Protein AF-A0A947QYS2-F1 (afdb_monomer)

Mean predicted aligned error: 4.27 Å

Nearest PDB structures (foldseek):
  1zap-assembly1_A  TM=4.106E-01  e=9.780E+00  Candida albicans
  8wc6-assembly1_N  TM=2.186E-01  e=6.264E+00  synthetic construct

Sequence (96 aa):
MNISISNDTWVFAIIKHPGGSEQLTGFQDEAGVKYIPVLKTRKAAEVFLSYMNREPGVRYEIQAIIFEDILKYSRENQFCTCIVDEKGVVQEKVAL

Radius of gyration: 12.39 Å; Cα contacts (8 Å, |Δi|>4): 182; chains: 1; bounding box: 28×31×38 Å

Secondary structure (DSSP, 8-state):
---SS-TT-EEEEEEESTTSS-EE--EE-TT--EEEEEBSSHHHHHHHHHHS-PPTT--EEEEEEEHHHHHHHHHHTT-EEEEE-TT--EEEEE--

Structure (mmCIF, N/CA/C/O backbone):
data_AF-A0A947QYS2-F1
#
_entry.id   AF-A0A947QYS2-F1
#
loop_
_atom_site.group_PDB
_atom_site.id
_atom_site.type_symbol
_atom_site.label_atom_id
_atom_site.label_alt_id
_atom_site.label_comp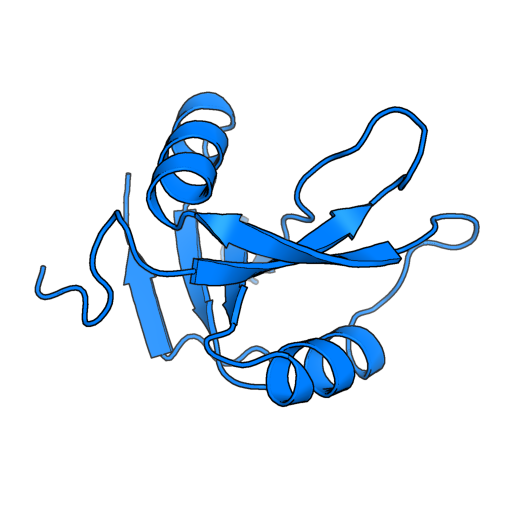_id
_atom_site.label_asym_id
_atom_site.label_entity_id
_atom_site.label_seq_id
_atom_site.pdbx_PDB_ins_code
_atom_site.Cartn_x
_atom_site.Cartn_y
_atom_site.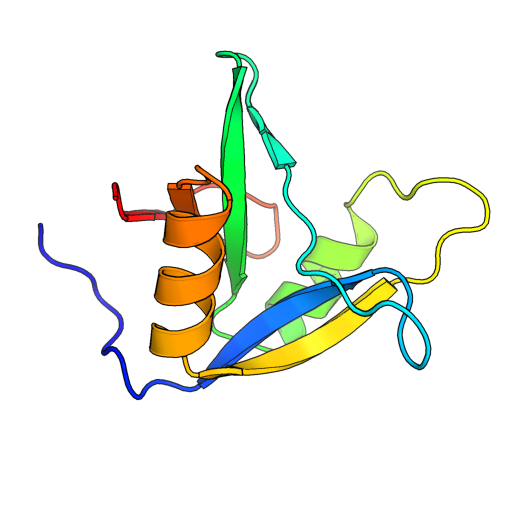Cartn_z
_atom_site.occupancy
_atom_site.B_iso_or_equiv
_atom_site.auth_seq_id
_atom_site.auth_comp_id
_atom_site.auth_asym_id
_atom_site.auth_atom_id
_atom_site.pdbx_PDB_model_num
ATOM 1 N N . MET A 1 1 ? -7.942 8.138 -19.805 1.00 48.44 1 MET A N 1
ATOM 2 C CA . MET A 1 1 ? -6.788 7.986 -18.893 1.00 48.44 1 MET A CA 1
ATOM 3 C C . MET A 1 1 ? -6.029 6.748 -19.335 1.00 48.44 1 MET A C 1
ATOM 5 O O . MET A 1 1 ? -6.662 5.709 -19.441 1.00 48.44 1 MET A O 1
ATOM 9 N N . ASN A 1 2 ? -4.735 6.859 -19.653 1.00 52.16 2 ASN A N 1
ATOM 10 C CA . ASN A 1 2 ? -3.896 5.682 -19.899 1.00 52.16 2 ASN A CA 1
ATOM 11 C C . ASN A 1 2 ? -3.389 5.193 -18.546 1.00 52.16 2 ASN A C 1
ATOM 13 O O . ASN A 1 2 ? -2.510 5.819 -17.966 1.00 52.16 2 ASN A O 1
ATOM 17 N N . ILE A 1 3 ? -3.994 4.127 -18.035 1.00 66.75 3 ILE A N 1
ATOM 18 C CA . ILE A 1 3 ? -3.513 3.426 -16.846 1.00 66.75 3 ILE A CA 1
ATOM 19 C C . ILE A 1 3 ? -2.455 2.437 -17.341 1.00 66.75 3 ILE A C 1
ATOM 21 O O . ILE A 1 3 ? -2.721 1.680 -18.275 1.00 66.75 3 ILE A O 1
ATOM 25 N N . SER A 1 4 ? -1.248 2.458 -16.771 1.00 76.19 4 SER A N 1
ATOM 26 C CA . SER A 1 4 ? -0.152 1.579 -17.217 1.00 76.19 4 SER A CA 1
ATOM 27 C C . SER A 1 4 ? -0.279 0.126 -16.738 1.00 76.19 4 SER A C 1
ATOM 29 O O . SER A 1 4 ? 0.542 -0.717 -17.099 1.00 76.19 4 SER A O 1
ATOM 31 N N . ILE A 1 5 ? -1.289 -0.162 -15.913 1.00 83.00 5 ILE A N 1
ATOM 32 C CA . ILE A 1 5 ? -1.564 -1.460 -15.293 1.00 83.00 5 ILE A CA 1
ATOM 33 C C . ILE A 1 5 ? -2.920 -1.973 -15.792 1.00 83.00 5 ILE A C 1
ATOM 35 O O . ILE A 1 5 ? -3.890 -1.217 -15.837 1.00 83.00 5 ILE A O 1
ATOM 39 N N . SER A 1 6 ? -2.984 -3.257 -16.153 1.00 87.75 6 SER A N 1
ATOM 40 C CA . SER A 1 6 ? -4.234 -3.915 -16.560 1.00 87.75 6 SER A CA 1
ATOM 41 C C . SER A 1 6 ? -5.008 -4.417 -15.338 1.00 87.75 6 SER A C 1
ATOM 43 O O . SER A 1 6 ? -4.417 -4.700 -14.298 1.00 87.75 6 SER A O 1
ATOM 45 N N . ASN A 1 7 ? -6.329 -4.554 -15.451 1.00 88.88 7 ASN A N 1
ATOM 46 C CA . ASN A 1 7 ? -7.197 -4.962 -14.337 1.00 88.88 7 ASN A CA 1
ATOM 47 C C . ASN A 1 7 ? -6.808 -6.324 -13.730 1.00 88.88 7 ASN A C 1
ATOM 49 O O . ASN A 1 7 ? -6.867 -6.500 -12.517 1.00 88.88 7 ASN A O 1
ATOM 53 N N . ASP A 1 8 ? -6.343 -7.258 -14.553 1.00 92.12 8 ASP A N 1
ATOM 54 C CA . ASP A 1 8 ? -5.890 -8.602 -14.174 1.00 92.12 8 ASP A CA 1
ATOM 55 C C . ASP A 1 8 ? -4.459 -8.645 -13.602 1.00 92.12 8 ASP A C 1
ATOM 57 O O . ASP A 1 8 ? -3.960 -9.707 -13.225 1.00 92.12 8 ASP A O 1
ATOM 61 N N . THR A 1 9 ? -3.774 -7.501 -13.517 1.00 93.19 9 THR A N 1
ATOM 62 C CA . THR A 1 9 ? -2.399 -7.453 -13.014 1.00 93.19 9 THR A CA 1
ATOM 63 C C . THR A 1 9 ? -2.365 -7.626 -11.498 1.00 93.19 9 THR A C 1
ATOM 65 O O . THR A 1 9 ? -3.075 -6.947 -10.757 1.00 93.19 9 THR A O 1
ATOM 68 N N . TRP A 1 10 ? -1.470 -8.494 -11.030 1.00 95.38 10 TRP A N 1
ATOM 69 C CA . TRP A 1 10 ? -1.144 -8.607 -9.614 1.00 95.38 10 TRP A CA 1
ATOM 70 C C . TRP A 1 10 ? -0.307 -7.419 -9.162 1.00 95.38 10 TRP A C 1
ATOM 72 O O . TRP A 1 10 ? 0.756 -7.130 -9.714 1.00 95.38 10 TRP A O 1
ATOM 82 N N . VAL A 1 11 ? -0.777 -6.761 -8.116 1.00 95.44 11 VAL A N 1
ATOM 83 C CA . VAL A 1 11 ? -0.119 -5.619 -7.490 1.00 95.44 11 VAL A CA 1
ATOM 84 C C . VAL A 1 11 ? 0.001 -5.849 -5.992 1.00 95.44 11 VAL A C 1
ATOM 86 O O . VAL A 1 11 ? -0.631 -6.742 -5.436 1.00 95.44 11 VAL A O 1
ATOM 89 N N . PHE A 1 12 ? 0.825 -5.049 -5.327 1.00 96.88 12 PHE A N 1
ATOM 90 C CA . PHE A 1 12 ? 1.050 -5.147 -3.892 1.00 96.88 12 PHE A CA 1
ATOM 91 C C . PHE A 1 12 ? 0.350 -4.000 -3.174 1.00 96.88 12 PHE A C 1
ATOM 93 O O . PHE A 1 12 ? 0.553 -2.830 -3.509 1.00 96.88 12 PHE A O 1
ATOM 100 N N . ALA A 1 13 ? -0.452 -4.346 -2.173 1.00 95.44 13 ALA A N 1
ATOM 101 C CA . ALA A 1 13 ? -1.152 -3.398 -1.322 1.00 95.44 13 ALA A CA 1
ATOM 102 C C . ALA A 1 13 ? -0.883 -3.692 0.155 1.00 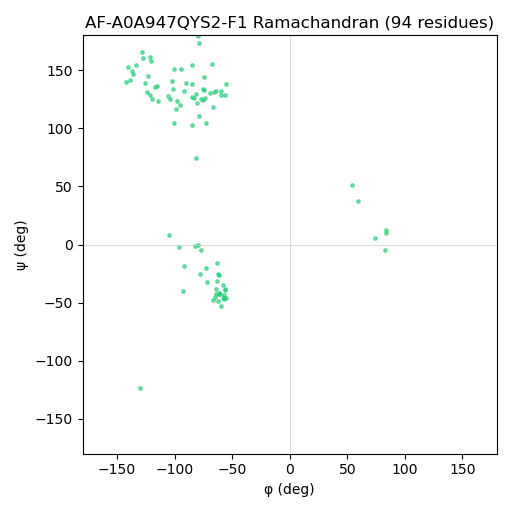95.44 13 ALA A C 1
ATOM 104 O O . ALA A 1 13 ? -0.462 -4.792 0.528 1.00 95.44 13 ALA A O 1
ATOM 105 N N . ILE A 1 14 ? -1.116 -2.682 0.993 1.00 95.38 14 ILE A N 1
ATOM 106 C CA . ILE A 1 14 ? -0.939 -2.785 2.439 1.00 95.38 14 ILE A CA 1
ATOM 107 C C . ILE A 1 14 ? -2.281 -3.112 3.086 1.00 95.38 14 ILE A C 1
ATOM 109 O O . ILE A 1 14 ? -3.235 -2.336 2.985 1.00 95.38 14 ILE A O 1
ATOM 113 N N . ILE A 1 15 ? -2.341 -4.239 3.784 1.00 94.38 15 ILE A N 1
ATOM 114 C CA . ILE A 1 15 ? -3.510 -4.698 4.531 1.00 94.38 15 ILE A CA 1
ATOM 115 C C . ILE A 1 15 ? -3.313 -4.407 6.011 1.00 94.38 15 ILE A C 1
ATOM 117 O O . ILE A 1 15 ? -2.256 -4.704 6.564 1.00 94.38 15 ILE A O 1
ATOM 121 N N . LYS A 1 16 ? -4.336 -3.848 6.657 1.00 92.38 16 LYS A N 1
ATOM 122 C CA . LYS A 1 16 ? -4.407 -3.702 8.114 1.00 92.38 16 LYS A CA 1
ATOM 123 C C . LYS A 1 16 ? -5.297 -4.785 8.722 1.00 92.38 16 LYS A C 1
ATOM 125 O O . LYS A 1 16 ? -6.237 -5.248 8.080 1.00 92.38 16 LYS A O 1
ATOM 130 N N . HIS A 1 17 ? -5.001 -5.152 9.968 1.00 88.88 17 HIS A N 1
ATOM 131 C CA . HIS A 1 17 ? -5.658 -6.244 10.705 1.00 88.88 17 HIS A CA 1
ATOM 132 C C . HIS A 1 17 ? -5.645 -7.609 9.977 1.00 88.88 17 HIS A C 1
ATOM 134 O O . HIS A 1 17 ? -6.695 -8.249 9.877 1.00 88.88 17 HIS A O 1
ATOM 140 N N . PRO A 1 18 ?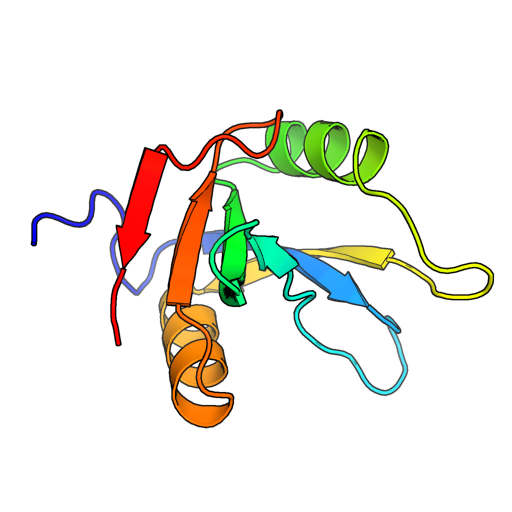 -4.472 -8.080 9.503 1.00 82.81 18 PRO A N 1
ATOM 141 C CA . PRO A 1 18 ? -4.343 -9.398 8.879 1.00 82.81 18 PRO A CA 1
ATOM 142 C C . PRO A 1 18 ? -4.849 -10.515 9.806 1.00 82.81 18 PRO A C 1
ATOM 144 O O . PRO A 1 18 ? -4.592 -10.488 11.017 1.00 82.81 18 PRO A O 1
ATOM 147 N N . GLY A 1 19 ? -5.580 -11.485 9.247 1.00 77.00 19 GLY A N 1
ATOM 148 C CA . GLY A 1 19 ? -6.178 -12.608 9.986 1.00 77.00 19 GLY A CA 1
ATOM 149 C C . GLY A 1 19 ? -7.406 -12.264 10.843 1.00 77.00 19 GLY A C 1
ATOM 150 O O . GLY A 1 19 ? -7.888 -13.118 11.587 1.00 77.00 19 GLY A O 1
ATOM 151 N N . GLY A 1 20 ? -7.905 -11.028 10.760 1.00 83.00 20 GLY A N 1
ATOM 152 C CA . GLY A 1 20 ? -9.140 -10.572 11.400 1.00 83.00 20 GLY A CA 1
ATOM 153 C C . GLY A 1 20 ? -10.034 -9.843 10.398 1.00 83.00 20 GLY A C 1
ATOM 154 O O . GLY A 1 20 ? -10.379 -10.387 9.353 1.00 83.00 20 GLY A O 1
ATOM 155 N N . SER A 1 21 ? -10.404 -8.598 10.707 1.00 83.69 21 SER A N 1
ATOM 156 C CA . SER A 1 21 ? -11.123 -7.718 9.777 1.00 83.69 21 SER A CA 1
ATOM 157 C C . SER A 1 21 ? -10.151 -7.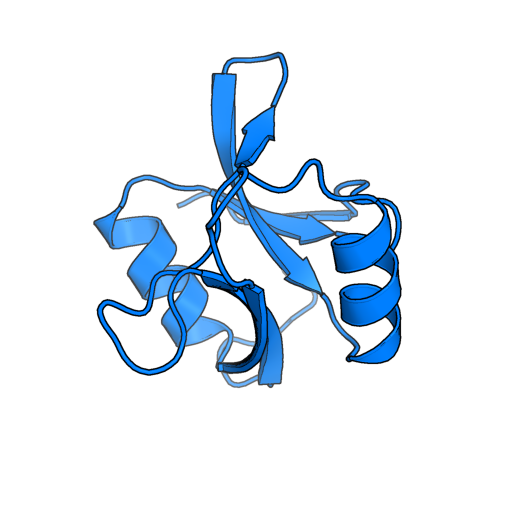068 8.793 1.00 83.69 21 SER A C 1
ATOM 159 O O . SER A 1 21 ? -9.818 -5.890 8.934 1.00 83.69 21 SER A O 1
ATOM 161 N N . GLU A 1 22 ? -9.674 -7.851 7.829 1.00 88.44 22 GLU A N 1
ATOM 162 C CA . GLU A 1 22 ? -8.713 -7.391 6.828 1.00 88.44 22 GLU A CA 1
ATOM 163 C C . GLU A 1 22 ? -9.272 -6.227 6.012 1.00 88.44 22 GLU A C 1
ATOM 165 O O . GLU A 1 22 ? -10.386 -6.274 5.487 1.00 88.44 22 GLU A O 1
ATOM 170 N N . GLN A 1 23 ? -8.492 -5.154 5.924 1.00 90.75 23 GLN A N 1
ATOM 171 C CA . GLN A 1 23 ? -8.879 -3.955 5.190 1.00 90.75 23 GLN A CA 1
ATOM 172 C C . GLN A 1 23 ? -7.691 -3.408 4.413 1.00 90.75 23 GLN A C 1
ATOM 174 O O . GLN A 1 23 ? -6.569 -3.362 4.922 1.00 90.75 23 GLN A O 1
ATOM 179 N N . LEU A 1 24 ? -7.949 -2.924 3.198 1.00 92.75 24 LEU A N 1
ATOM 180 C CA . LEU A 1 24 ? -6.965 -2.141 2.460 1.00 92.75 24 LEU A CA 1
ATOM 181 C C . LEU A 1 24 ? -6.684 -0.839 3.216 1.00 92.75 24 LEU A C 1
ATOM 183 O O . LEU A 1 24 ? -7.595 -0.125 3.650 1.00 92.75 24 LEU A O 1
ATOM 187 N N . THR A 1 25 ? -5.400 -0.544 3.382 1.00 92.19 25 THR A N 1
ATOM 188 C CA . THR A 1 25 ? -4.935 0.650 4.083 1.00 92.19 25 THR A CA 1
ATOM 189 C C . THR A 1 25 ? -5.047 1.847 3.154 1.00 92.19 25 THR A C 1
ATOM 191 O O . THR A 1 25 ? -4.311 1.953 2.175 1.00 92.19 25 THR A O 1
ATOM 194 N N . GLY A 1 26 ? -5.975 2.747 3.465 1.00 90.62 26 GLY A N 1
ATOM 195 C CA . GLY A 1 26 ? -6.120 4.017 2.771 1.00 90.62 26 GLY A CA 1
ATOM 196 C C . GLY A 1 26 ? -5.389 5.154 3.468 1.00 90.62 26 GLY A C 1
ATOM 197 O O . GLY A 1 26 ? -5.233 5.159 4.687 1.00 90.62 26 GLY A O 1
ATOM 198 N N . PHE A 1 27 ? -4.974 6.127 2.671 1.00 88.69 27 PHE A N 1
ATOM 199 C CA . PHE A 1 27 ? -4.272 7.329 3.090 1.00 88.69 27 PHE A CA 1
ATOM 200 C C . PHE A 1 27 ? -5.069 8.555 2.670 1.00 88.69 27 PHE A C 1
ATOM 202 O O . PHE A 1 27 ? -5.939 8.483 1.802 1.00 88.69 27 PHE A O 1
ATOM 209 N N . GLN A 1 28 ? -4.768 9.684 3.295 1.00 87.81 28 GLN A N 1
ATOM 210 C CA . GLN A 1 28 ? -5.344 10.975 2.959 1.00 87.81 28 GLN A CA 1
ATOM 211 C C . GLN A 1 28 ? -4.201 11.918 2.594 1.00 87.81 28 GLN A C 1
ATOM 213 O O . GLN A 1 28 ? -3.216 11.992 3.327 1.00 87.81 28 GLN A O 1
ATOM 218 N N . ASP A 1 29 ? -4.299 12.582 1.444 1.00 81.69 29 ASP A N 1
ATOM 219 C CA . ASP A 1 29 ? -3.344 13.625 1.072 1.00 81.69 29 ASP A CA 1
ATOM 220 C C . ASP A 1 29 ? -3.644 14.952 1.794 1.00 81.69 29 ASP A C 1
ATOM 222 O O . ASP A 1 29 ? -4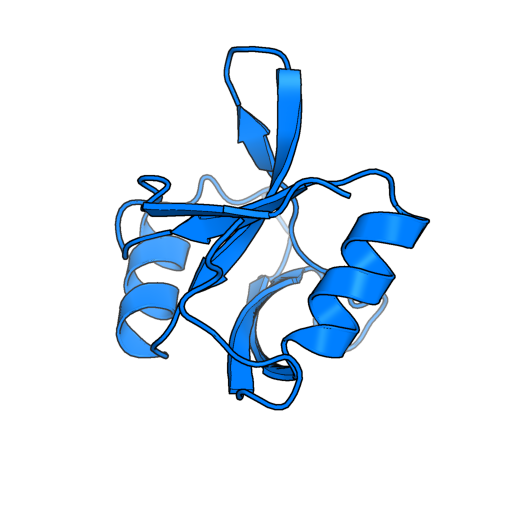.660 15.101 2.480 1.00 81.69 29 ASP A O 1
ATOM 226 N N . GLU A 1 30 ? -2.759 15.937 1.633 1.00 82.12 30 GLU A N 1
ATOM 227 C CA . GLU A 1 30 ? -2.918 17.267 2.240 1.00 82.12 30 GLU A CA 1
ATOM 228 C C . GLU A 1 30 ? -4.175 18.009 1.748 1.00 82.12 30 GLU A C 1
ATOM 230 O O . GLU A 1 30 ? -4.720 18.846 2.465 1.00 82.12 30 GLU A O 1
ATOM 235 N N . 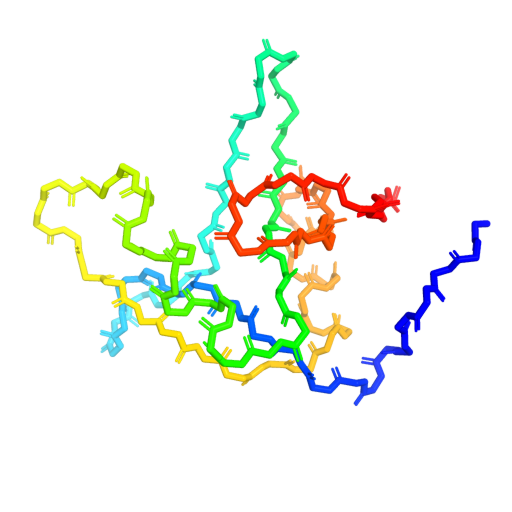ALA A 1 31 ? -4.668 17.683 0.549 1.00 81.56 31 ALA A N 1
ATOM 236 C CA . ALA A 1 31 ? -5.900 18.232 -0.015 1.00 81.56 31 ALA A CA 1
ATOM 237 C C . ALA A 1 31 ? -7.167 17.516 0.498 1.00 81.56 31 ALA A C 1
ATOM 239 O O . ALA A 1 31 ? -8.287 17.888 0.143 1.00 81.56 31 ALA A O 1
ATOM 240 N N . GLY A 1 32 ? -7.004 16.496 1.343 1.00 83.50 32 GLY A N 1
ATOM 241 C CA . GLY A 1 32 ? -8.081 15.717 1.934 1.00 83.50 32 GLY A CA 1
ATOM 242 C C . GLY A 1 32 ? -8.616 14.589 1.052 1.00 83.50 32 GLY A C 1
ATOM 243 O O . GLY A 1 32 ? -9.632 13.976 1.391 1.00 83.50 32 GLY A O 1
ATOM 244 N N . VAL A 1 33 ? -7.950 14.280 -0.059 1.00 84.00 33 VAL A N 1
ATOM 245 C CA . VAL A 1 33 ? -8.328 13.182 -0.947 1.00 84.00 33 VAL A CA 1
ATOM 246 C C . VAL A 1 33 ? -7.897 11.862 -0.331 1.00 84.00 33 VAL A C 1
ATOM 248 O O . VAL A 1 33 ? -6.723 11.635 -0.039 1.00 84.00 33 VAL A O 1
ATOM 251 N N . LYS A 1 34 ? -8.864 10.959 -0.185 1.00 91.31 34 LYS A N 1
ATOM 252 C CA . LYS A 1 34 ? -8.628 9.591 0.260 1.00 91.31 34 LYS A CA 1
ATOM 253 C C . LYS A 1 34 ? -8.154 8.734 -0.908 1.00 91.31 34 LYS A C 1
ATOM 255 O O . LYS A 1 34 ? -8.808 8.710 -1.954 1.00 91.31 34 LYS A O 1
ATOM 260 N N . TYR A 1 35 ? -7.056 8.008 -0.736 1.00 92.38 35 TYR A N 1
ATOM 261 C CA . TYR A 1 35 ? -6.536 7.101 -1.754 1.00 92.38 35 TYR A CA 1
ATOM 262 C C . TYR A 1 35 ? -5.993 5.783 -1.190 1.00 92.38 35 TYR A C 1
ATOM 264 O O . TYR A 1 35 ? -5.539 5.721 -0.051 1.00 92.38 35 TYR A O 1
ATOM 272 N N . ILE A 1 36 ? -6.031 4.728 -2.003 1.00 94.62 36 ILE A N 1
ATOM 273 C CA . ILE A 1 36 ? -5.364 3.447 -1.748 1.00 94.62 36 ILE A CA 1
ATOM 274 C C . ILE A 1 36 ? -4.046 3.429 -2.536 1.00 94.62 36 ILE A C 1
ATOM 276 O O . ILE A 1 36 ? -4.097 3.505 -3.769 1.00 94.62 36 ILE A O 1
ATOM 280 N N . PRO A 1 37 ? -2.875 3.356 -1.876 1.00 94.38 37 PRO A N 1
ATOM 281 C CA . PRO A 1 37 ? -1.597 3.203 -2.549 1.00 94.38 37 PRO A CA 1
ATOM 282 C C . PRO A 1 37 ? -1.422 1.772 -3.048 1.00 94.38 37 PRO A C 1
ATOM 284 O O . PRO A 1 37 ? -1.637 0.799 -2.323 1.00 94.38 37 PRO A O 1
ATOM 287 N N . VAL A 1 38 ? -0.979 1.663 -4.292 1.00 95.31 38 VAL A N 1
ATOM 288 C CA . VAL A 1 38 ? -0.715 0.406 -4.983 1.00 95.31 38 VAL A CA 1
ATOM 289 C C . VAL A 1 38 ? 0.723 0.409 -5.472 1.00 95.31 38 VAL A C 1
ATOM 291 O O . VAL A 1 38 ? 1.167 1.363 -6.114 1.00 95.31 38 VAL A O 1
ATOM 294 N N . LEU A 1 39 ? 1.448 -0.671 -5.190 1.00 95.38 39 LEU A N 1
ATOM 295 C CA . LEU A 1 39 ? 2.854 -0.815 -5.550 1.00 95.38 39 LEU A CA 1
ATOM 296 C C . LEU A 1 39 ? 3.036 -1.945 -6.561 1.00 95.38 39 LEU A C 1
ATOM 298 O O . LEU A 1 39 ? 2.481 -3.033 -6.425 1.00 95.38 39 LEU A O 1
ATOM 302 N N . LYS A 1 40 ? 3.857 -1.697 -7.586 1.00 93.12 40 LYS A N 1
ATOM 303 C CA . LYS A 1 40 ? 4.109 -2.670 -8.665 1.00 93.12 40 LYS A CA 1
ATOM 304 C C . LYS A 1 40 ? 4.978 -3.851 -8.221 1.00 93.12 40 LYS A C 1
ATOM 306 O O . LYS A 1 40 ? 4.982 -4.886 -8.875 1.00 93.12 40 LYS A O 1
ATOM 311 N N . THR A 1 41 ? 5.739 -3.710 -7.133 1.00 94.75 41 THR A N 1
ATOM 312 C CA . THR A 1 41 ? 6.651 -4.758 -6.652 1.00 94.75 41 THR A CA 1
ATOM 313 C C . THR A 1 41 ? 6.589 -4.916 -5.137 1.00 94.75 41 THR A C 1
ATOM 315 O O . THR A 1 41 ? 6.400 -3.942 -4.406 1.00 94.75 41 THR A O 1
ATOM 318 N N . ARG A 1 42 ? 6.831 -6.143 -4.657 1.00 94.75 42 ARG A N 1
ATOM 319 C CA . ARG A 1 42 ? 6.913 -6.449 -3.223 1.00 94.75 42 ARG A CA 1
ATOM 320 C C . ARG A 1 42 ? 7.981 -5.615 -2.516 1.00 94.75 42 ARG A C 1
ATOM 322 O O . ARG A 1 42 ? 7.727 -5.080 -1.447 1.00 94.75 42 ARG A O 1
ATOM 329 N N . LYS A 1 43 ? 9.155 -5.467 -3.137 1.00 95.31 43 LYS A N 1
ATOM 330 C CA . LYS A 1 43 ? 10.269 -4.693 -2.573 1.00 95.31 43 LYS A CA 1
ATOM 331 C C . LYS A 1 43 ? 9.890 -3.227 -2.365 1.00 95.31 43 LYS A C 1
ATOM 333 O O . LYS A 1 43 ? 10.197 -2.665 -1.319 1.00 95.31 43 LYS A O 1
ATOM 338 N N . ALA A 1 44 ? 9.201 -2.621 -3.334 1.00 95.00 44 ALA A N 1
ATOM 339 C CA . ALA A 1 44 ? 8.698 -1.262 -3.173 1.00 95.00 44 ALA A CA 1
ATOM 340 C C . ALA A 1 44 ? 7.701 -1.180 -2.007 1.00 95.00 44 ALA A C 1
ATOM 342 O O . ALA A 1 44 ? 7.787 -0.258 -1.204 1.00 95.00 44 ALA A O 1
ATOM 343 N N . ALA A 1 45 ? 6.808 -2.169 -1.868 1.00 95.38 45 ALA A N 1
ATOM 344 C CA . ALA A 1 45 ? 5.843 -2.226 -0.769 1.00 95.38 45 ALA A CA 1
ATOM 345 C C . ALA A 1 45 ? 6.506 -2.375 0.612 1.00 95.38 45 ALA A C 1
ATOM 347 O O . ALA A 1 45 ? 6.061 -1.745 1.567 1.00 95.38 45 ALA A O 1
ATOM 348 N N . GLU A 1 46 ? 7.586 -3.152 0.725 1.00 95.31 46 GLU A N 1
ATOM 349 C CA . GLU A 1 46 ? 8.360 -3.311 1.969 1.00 95.31 46 GLU A CA 1
ATOM 350 C C . GLU A 1 46 ? 9.019 -1.996 2.402 1.00 95.31 46 GLU A C 1
ATOM 352 O O . GLU A 1 46 ? 8.972 -1.615 3.578 1.00 95.31 46 GLU A O 1
ATOM 357 N N . VAL A 1 47 ? 9.588 -1.268 1.440 1.00 95.38 47 VAL A N 1
ATOM 358 C CA . VAL A 1 47 ? 10.173 0.056 1.676 1.00 95.38 47 VAL A CA 1
ATOM 359 C C . VAL A 1 47 ? 9.082 1.064 2.050 1.00 95.38 47 VAL A C 1
ATOM 361 O O . VAL A 1 47 ? 9.202 1.726 3.079 1.00 95.38 47 VAL A O 1
ATOM 364 N N . PHE A 1 48 ? 7.976 1.106 1.304 1.00 94.25 48 PHE A N 1
ATOM 365 C CA . PHE A 1 48 ? 6.833 1.974 1.595 1.00 94.25 48 PHE A CA 1
ATOM 366 C C . PHE A 1 48 ? 6.273 1.735 3.003 1.00 94.25 48 PHE A C 1
ATOM 368 O O . PHE A 1 48 ? 6.102 2.673 3.783 1.00 94.25 48 PHE A O 1
ATOM 375 N N . LEU A 1 49 ? 6.076 0.469 3.383 1.00 92.38 49 LEU A N 1
ATOM 376 C CA . LEU A 1 49 ? 5.595 0.089 4.711 1.00 92.38 49 LEU A CA 1
ATOM 377 C C . LEU A 1 49 ? 6.552 0.527 5.836 1.00 92.38 49 LEU A C 1
ATOM 379 O O . LEU A 1 49 ? 6.123 0.710 6.978 1.00 92.38 49 LEU A O 1
ATOM 383 N N . SER A 1 50 ? 7.845 0.685 5.546 1.00 91.19 50 SER A N 1
ATOM 384 C CA . SER A 1 50 ? 8.849 1.169 6.506 1.00 91.19 50 SER A CA 1
ATOM 385 C C . SER A 1 50 ? 8.805 2.689 6.710 1.00 91.19 50 SER A C 1
ATOM 387 O O . SER A 1 50 ? 9.187 3.158 7.779 1.00 91.19 50 SER A O 1
ATOM 389 N N . TYR A 1 51 ? 8.313 3.447 5.723 1.00 87.94 51 TYR A N 1
ATOM 390 C CA . TYR A 1 51 ? 8.114 4.902 5.810 1.00 87.94 51 TYR A CA 1
ATOM 391 C C . TYR A 1 51 ? 6.716 5.304 6.286 1.00 87.94 51 TYR A C 1
ATOM 393 O O . TYR A 1 51 ? 6.511 6.434 6.727 1.00 87.94 51 TYR A O 1
ATOM 401 N N . MET A 1 52 ? 5.753 4.389 6.200 1.00 87.75 52 MET A N 1
ATOM 402 C CA . MET A 1 52 ? 4.395 4.612 6.673 1.00 87.75 52 MET A CA 1
ATOM 403 C C . MET A 1 52 ? 4.373 4.931 8.175 1.00 87.75 52 MET A C 1
ATOM 405 O O . MET A 1 52 ? 4.927 4.190 8.990 1.00 87.75 52 MET A O 1
ATOM 409 N N . ASN A 1 53 ? 3.639 5.981 8.553 1.00 83.88 53 ASN A N 1
ATOM 410 C CA . ASN A 1 53 ? 3.312 6.231 9.951 1.00 83.88 53 ASN A CA 1
ATOM 411 C C . ASN A 1 53 ? 2.260 5.211 10.412 1.00 83.88 53 ASN A C 1
ATOM 413 O O . ASN A 1 53 ? 1.097 5.283 10.014 1.00 83.88 53 ASN A O 1
ATOM 417 N N . ARG A 1 54 ? 2.691 4.212 11.184 1.00 86.56 54 ARG A N 1
ATOM 418 C CA . ARG A 1 54 ? 1.848 3.089 11.611 1.00 86.56 54 ARG A CA 1
ATOM 419 C C . ARG A 1 54 ? 1.064 3.453 12.861 1.00 86.56 54 ARG A C 1
ATOM 421 O O . ARG A 1 54 ? 1.618 4.011 13.807 1.00 86.56 54 ARG A O 1
ATOM 428 N N . GLU A 1 55 ? -0.203 3.064 12.896 1.00 86.56 55 GLU A N 1
ATOM 429 C CA . GLU A 1 55 ? -1.018 3.217 14.094 1.00 86.56 55 GLU A CA 1
ATOM 430 C C . GLU A 1 55 ? -0.525 2.255 15.193 1.00 86.56 55 GLU A C 1
ATOM 432 O O . GLU A 1 55 ? -0.348 1.056 14.935 1.00 86.56 55 GLU A O 1
ATOM 437 N N . PRO A 1 56 ? -0.292 2.739 16.428 1.00 86.06 56 PRO A N 1
ATOM 438 C CA . PRO A 1 56 ? 0.112 1.881 17.534 1.00 86.06 56 PRO A CA 1
ATOM 439 C C . PRO A 1 56 ? -0.895 0.749 17.768 1.00 86.06 56 PRO A C 1
ATOM 441 O O . PRO A 1 56 ? -2.092 0.983 17.906 1.00 86.06 56 PRO A O 1
ATOM 444 N N . GLY A 1 57 ? -0.406 -0.491 17.834 1.00 85.69 57 GLY A N 1
ATOM 445 C CA . GLY A 1 57 ? -1.245 -1.673 18.058 1.00 85.69 57 GLY A CA 1
ATOM 446 C C . GLY A 1 57 ? -1.936 -2.231 16.808 1.00 85.69 57 GLY A C 1
ATOM 447 O O . GLY A 1 57 ? -2.534 -3.304 16.889 1.00 85.69 57 GLY A O 1
ATOM 448 N N . VAL A 1 58 ? -1.811 -1.577 15.648 1.00 89.56 58 VAL A N 1
ATOM 449 C CA . VAL A 1 58 ? -2.319 -2.099 14.372 1.00 89.56 58 VAL A CA 1
ATOM 450 C C . VAL A 1 58 ? -1.230 -2.907 13.669 1.00 89.56 58 VAL A C 1
ATOM 452 O O . VAL A 1 58 ? -0.077 -2.489 13.552 1.00 89.56 58 VAL A O 1
ATOM 455 N N . ARG A 1 59 ? -1.599 -4.103 13.201 1.00 91.31 59 ARG A N 1
ATOM 456 C CA . ARG A 1 59 ? -0.736 -4.940 12.362 1.00 91.31 59 ARG A CA 1
ATOM 457 C C . ARG A 1 59 ? -0.969 -4.612 10.897 1.00 91.31 59 ARG A C 1
ATOM 459 O O . ARG A 1 59 ? -2.119 -4.480 10.482 1.00 91.31 59 ARG A O 1
ATOM 466 N N . TYR A 1 60 ? 0.124 -4.554 10.147 1.00 93.62 60 TYR A N 1
ATOM 467 C CA . TYR A 1 60 ? 0.127 -4.298 8.716 1.00 93.62 60 TYR A CA 1
ATOM 468 C C . TYR A 1 60 ? 0.891 -5.399 7.992 1.00 93.62 60 TYR A C 1
ATOM 470 O O . TYR A 1 60 ? 1.963 -5.805 8.446 1.00 93.62 60 TYR A O 1
ATOM 478 N N . GLU A 1 61 ? 0.364 -5.837 6.857 1.00 94.19 61 GLU A N 1
ATOM 479 C CA . GLU A 1 61 ? 0.983 -6.832 5.987 1.00 94.19 61 GLU A CA 1
ATOM 480 C C . GLU A 1 61 ? 0.934 -6.394 4.527 1.00 94.19 61 GLU A C 1
ATOM 482 O O . GLU A 1 61 ? 0.082 -5.611 4.114 1.00 94.19 61 GLU A O 1
ATOM 487 N N . ILE A 1 62 ? 1.873 -6.911 3.740 1.00 95.50 62 ILE A N 1
ATOM 488 C CA . ILE A 1 62 ? 1.902 -6.716 2.293 1.00 95.50 62 ILE A CA 1
ATOM 489 C C . ILE A 1 62 ? 1.276 -7.942 1.659 1.00 95.50 62 ILE A C 1
ATOM 491 O O . ILE A 1 62 ? 1.774 -9.055 1.844 1.00 95.50 62 ILE A O 1
ATOM 495 N N . GLN A 1 63 ? 0.236 -7.726 0.864 1.00 96.00 63 GLN A N 1
ATOM 496 C CA . GLN A 1 63 ? -0.415 -8.792 0.117 1.00 96.00 63 GLN A CA 1
ATOM 497 C C . GLN A 1 63 ? -0.419 -8.479 -1.376 1.00 96.00 63 GLN A C 1
ATOM 499 O O . GLN A 1 63 ? -0.502 -7.319 -1.789 1.00 96.00 63 GLN A O 1
ATOM 504 N N . ALA A 1 64 ? -0.290 -9.535 -2.178 1.00 95.81 64 ALA A N 1
ATOM 505 C CA . ALA A 1 64 ? -0.506 -9.463 -3.612 1.00 95.81 64 ALA A CA 1
ATOM 506 C C . ALA A 1 64 ? -2.011 -9.594 -3.874 1.00 95.81 64 ALA A C 1
ATOM 508 O O . ALA A 1 64 ? -2.628 -10.546 -3.402 1.00 95.81 64 ALA A O 1
ATOM 509 N N . ILE A 1 65 ? -2.590 -8.640 -4.596 1.00 95.25 65 ILE A N 1
ATOM 510 C CA . ILE A 1 65 ? -4.027 -8.556 -4.882 1.00 95.25 65 ILE A CA 1
ATOM 511 C C . ILE A 1 65 ? -4.196 -8.209 -6.363 1.00 95.25 65 ILE A C 1
ATOM 513 O O . ILE A 1 65 ? -3.367 -7.498 -6.938 1.00 95.25 65 ILE A O 1
ATOM 517 N N . ILE A 1 66 ? -5.251 -8.725 -6.991 1.00 95.38 66 ILE A N 1
ATOM 518 C CA . ILE A 1 66 ? -5.619 -8.359 -8.361 1.00 95.38 66 ILE A CA 1
ATOM 519 C C . ILE A 1 66 ? -6.028 -6.884 -8.396 1.00 95.38 66 ILE A C 1
ATOM 521 O O . ILE A 1 66 ? -6.833 -6.431 -7.580 1.00 95.38 66 ILE A O 1
ATOM 525 N N . PHE A 1 67 ? -5.482 -6.123 -9.346 1.00 94.19 67 PHE A N 1
ATOM 526 C CA . PHE A 1 67 ? -5.720 -4.683 -9.435 1.00 94.19 67 PHE A CA 1
ATOM 527 C C . PHE A 1 67 ? -7.214 -4.337 -9.537 1.00 94.19 67 PHE A C 1
ATOM 529 O O . PHE A 1 67 ? -7.670 -3.399 -8.886 1.00 94.19 67 PHE A O 1
ATOM 536 N N . GLU A 1 68 ? -7.997 -5.135 -10.268 1.00 94.19 68 GLU A N 1
ATOM 537 C CA . GLU A 1 68 ? -9.453 -4.989 -10.362 1.00 94.19 68 GLU A CA 1
ATOM 538 C C . GLU A 1 68 ? -10.156 -5.022 -8.997 1.00 94.19 68 GLU A C 1
ATOM 540 O O . GLU A 1 68 ? -11.083 -4.246 -8.764 1.00 94.19 68 GLU A O 1
ATOM 545 N N . ASP A 1 69 ? -9.711 -5.877 -8.076 1.00 94.19 69 ASP A N 1
ATOM 546 C CA . ASP A 1 69 ? -10.324 -5.992 -6.751 1.00 94.19 69 ASP A CA 1
ATOM 547 C C . ASP A 1 69 ? -9.998 -4.776 -5.879 1.00 94.19 69 ASP A C 1
ATOM 549 O O . ASP A 1 69 ? -10.846 -4.314 -5.113 1.00 94.19 69 ASP A O 1
ATOM 553 N N . ILE A 1 70 ? -8.816 -4.177 -6.066 1.00 93.75 70 ILE A N 1
ATOM 554 C CA . ILE A 1 70 ? -8.488 -2.887 -5.448 1.00 93.75 70 ILE A CA 1
ATOM 555 C C . ILE A 1 70 ? -9.393 -1.788 -6.001 1.00 93.75 70 ILE A C 1
ATOM 557 O O . ILE A 1 70 ? -9.927 -1.003 -5.221 1.00 93.75 70 ILE A O 1
ATOM 561 N N . LEU A 1 71 ? -9.607 -1.738 -7.321 1.00 93.38 71 LEU A N 1
ATOM 562 C CA . LEU A 1 71 ? -10.498 -0.749 -7.937 1.00 93.38 71 LEU A CA 1
ATOM 563 C C . LEU A 1 71 ? -11.935 -0.881 -7.414 1.00 93.38 71 LEU A C 1
ATOM 565 O O . LEU A 1 71 ? -12.563 0.131 -7.092 1.00 93.38 71 LEU A O 1
ATOM 569 N N . LYS A 1 72 ? -12.444 -2.114 -7.283 1.00 93.12 72 LYS A N 1
ATOM 570 C CA . LYS A 1 72 ? -13.764 -2.395 -6.692 1.00 93.12 72 LYS A CA 1
ATOM 571 C C . LYS A 1 72 ? -13.844 -1.890 -5.255 1.00 93.12 72 LYS A C 1
ATOM 573 O O . LYS A 1 72 ? -14.719 -1.078 -4.955 1.00 93.12 72 LYS A O 1
ATOM 578 N N . TYR A 1 73 ? -12.890 -2.277 -4.406 1.00 93.00 73 TYR A N 1
ATOM 579 C CA . TYR A 1 73 ? -12.844 -1.824 -3.014 1.00 93.00 73 TYR A CA 1
ATOM 580 C C . TYR A 1 73 ? -12.766 -0.298 -2.912 1.00 93.00 73 TYR A C 1
ATOM 582 O O . TYR A 1 73 ? -13.502 0.321 -2.141 1.00 93.00 73 TYR A O 1
ATOM 590 N N . SER A 1 74 ? -11.888 0.322 -3.704 1.00 92.69 74 SER 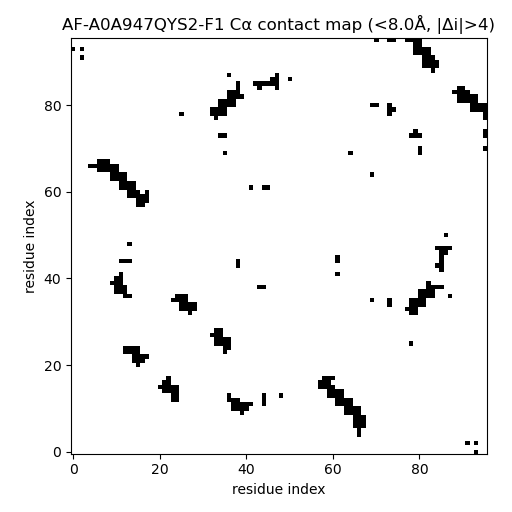A N 1
ATOM 591 C CA . SER A 1 74 ? -11.739 1.773 -3.778 1.00 92.69 74 SER A CA 1
ATOM 592 C C . SER A 1 74 ? -13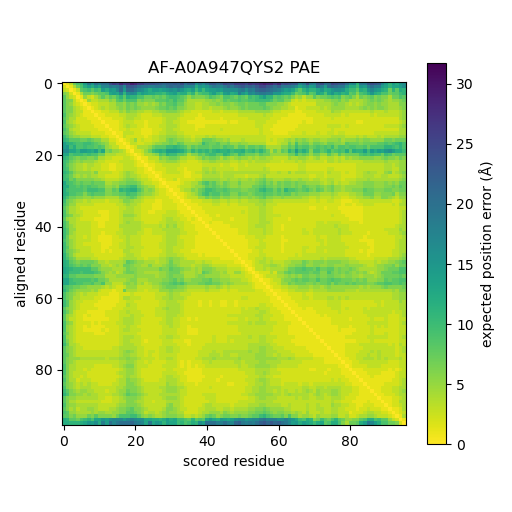.072 2.439 -4.110 1.00 92.69 74 SER A C 1
ATOM 594 O O . SER A 1 74 ? -13.470 3.371 -3.411 1.00 92.69 74 SER A O 1
ATOM 596 N N . ARG A 1 75 ? -13.804 1.916 -5.104 1.00 91.75 75 ARG A N 1
ATOM 597 C CA . ARG A 1 75 ? -15.110 2.437 -5.528 1.00 91.75 75 ARG A CA 1
ATOM 598 C C . ARG A 1 75 ? -16.159 2.363 -4.430 1.00 91.75 75 ARG A C 1
ATOM 600 O O . ARG A 1 75 ? -16.832 3.357 -4.165 1.00 91.75 75 ARG A O 1
ATOM 607 N N . GLU A 1 76 ? -16.284 1.204 -3.796 1.00 92.06 76 GLU A N 1
ATOM 608 C CA . GLU A 1 76 ? -17.258 0.959 -2.728 1.00 92.06 76 GLU A CA 1
ATOM 609 C C . GLU A 1 76 ? -17.006 1.844 -1.501 1.00 92.06 76 GLU A C 1
ATOM 611 O O . GLU A 1 76 ? -17.948 2.262 -0.831 1.00 92.06 76 GLU A O 1
ATOM 616 N N . ASN A 1 77 ? -15.740 2.183 -1.245 1.00 90.19 77 ASN A N 1
ATOM 617 C CA . ASN A 1 77 ? -15.321 2.943 -0.070 1.00 90.19 77 ASN A CA 1
ATOM 618 C C . ASN A 1 77 ? -14.975 4.417 -0.370 1.00 90.19 77 ASN A C 1
ATOM 620 O O . ASN A 1 77 ? -14.484 5.119 0.515 1.00 90.19 77 ASN A O 1
ATOM 624 N N . GLN A 1 78 ? -15.233 4.901 -1.592 1.00 91.06 78 GLN A N 1
ATOM 625 C CA . GLN A 1 78 ? -14.978 6.285 -2.029 1.00 91.06 78 GLN A CA 1
ATOM 626 C C . GLN A 1 78 ? -13.500 6.722 -1.921 1.00 91.06 78 GLN A C 1
ATOM 628 O O . GLN A 1 78 ? -13.195 7.870 -1.588 1.00 91.06 78 GLN A O 1
ATOM 633 N N . PHE A 1 79 ? -12.571 5.812 -2.219 1.00 92.75 79 PHE A N 1
ATOM 634 C CA . PHE A 1 79 ? -11.137 6.095 -2.319 1.00 92.75 79 PHE A CA 1
ATOM 635 C C . PHE A 1 79 ? -10.701 6.199 -3.781 1.00 92.75 79 PHE A C 1
ATOM 637 O O . PHE A 1 79 ? -11.067 5.367 -4.599 1.00 92.75 79 PHE A O 1
ATOM 644 N N . CYS A 1 80 ? -9.808 7.131 -4.106 1.00 92.12 80 CYS A N 1
ATOM 645 C CA . CYS A 1 80 ? -9.034 7.026 -5.346 1.00 92.12 80 CYS A CA 1
ATOM 646 C C . CYS A 1 80 ? -8.067 5.832 -5.267 1.00 92.12 80 CYS A C 1
ATOM 648 O O . CYS A 1 80 ? -7.630 5.454 -4.181 1.00 92.12 80 CYS A O 1
ATOM 650 N N . THR A 1 81 ? -7.663 5.266 -6.399 1.00 93.06 81 THR A N 1
ATOM 651 C CA . THR A 1 81 ? -6.554 4.301 -6.428 1.00 93.06 81 THR A CA 1
ATOM 652 C C . THR A 1 81 ? -5.328 5.003 -6.995 1.00 93.06 81 THR A C 1
ATOM 654 O O . THR A 1 81 ? -5.387 5.577 -8.081 1.00 93.06 81 THR A O 1
ATOM 657 N N . CYS A 1 82 ? -4.215 4.993 -6.267 1.00 93.00 82 CYS A N 1
ATOM 658 C CA . CYS A 1 82 ? -2.982 5.650 -6.693 1.00 93.00 82 CYS A CA 1
ATOM 659 C C . CYS A 1 82 ? -1.869 4.618 -6.817 1.00 93.00 82 CYS A C 1
ATOM 661 O O . CYS A 1 82 ? -1.550 3.923 -5.856 1.00 93.00 82 CYS A O 1
ATOM 663 N N . ILE A 1 83 ? -1.240 4.558 -7.984 1.00 92.94 83 ILE A N 1
ATOM 664 C CA . ILE A 1 83 ? 0.008 3.826 -8.154 1.00 92.94 83 ILE A CA 1
ATOM 665 C C . ILE A 1 83 ? 1.116 4.731 -7.629 1.00 92.94 83 ILE A C 1
ATOM 667 O O . ILE A 1 83 ? 1.275 5.861 -8.102 1.00 92.94 83 ILE A O 1
ATOM 671 N N . VAL A 1 84 ? 1.863 4.240 -6.648 1.00 93.38 84 VAL A N 1
ATOM 672 C CA . VAL A 1 84 ? 2.924 4.995 -5.978 1.00 93.38 84 VAL A CA 1
ATOM 673 C C . VAL A 1 84 ? 4.275 4.302 -6.134 1.00 93.38 84 VAL A C 1
ATOM 675 O O . VAL A 1 84 ? 4.348 3.095 -6.385 1.00 93.38 84 VAL A O 1
ATOM 678 N N . ASP A 1 85 ? 5.347 5.076 -5.992 1.00 92.75 85 ASP A N 1
ATOM 679 C CA . ASP A 1 85 ? 6.692 4.529 -5.812 1.00 92.75 85 ASP A CA 1
ATOM 680 C C . ASP A 1 85 ? 6.934 4.071 -4.360 1.00 92.75 85 ASP A C 1
ATOM 682 O O . ASP A 1 85 ? 6.070 4.188 -3.486 1.00 92.75 85 ASP A O 1
ATOM 686 N N . GLU A 1 86 ? 8.129 3.548 -4.082 1.00 93.19 86 GLU A N 1
ATOM 687 C CA . GLU A 1 86 ? 8.499 3.073 -2.748 1.00 93.19 86 GLU A CA 1
ATOM 688 C C . GLU A 1 86 ? 8.530 4.160 -1.658 1.00 93.19 86 GLU A C 1
ATOM 690 O O . GLU A 1 86 ? 8.538 3.835 -0.470 1.00 93.19 86 GLU A O 1
ATOM 695 N N . LYS A 1 87 ? 8.549 5.442 -2.039 1.00 90.12 87 LYS A N 1
ATOM 696 C CA . LYS A 1 87 ? 8.514 6.590 -1.121 1.00 90.12 87 LYS A CA 1
ATOM 697 C C . LYS A 1 87 ? 7.098 7.136 -0.933 1.00 90.12 87 LYS A C 1
ATOM 699 O O . LYS A 1 87 ? 6.914 8.070 -0.157 1.00 90.12 87 LYS A O 1
ATOM 704 N N . GLY A 1 88 ? 6.109 6.568 -1.624 1.00 87.50 88 GLY A N 1
ATOM 705 C CA . GLY A 1 88 ? 4.725 7.030 -1.590 1.00 87.50 88 GLY A CA 1
ATOM 706 C C . GLY A 1 88 ? 4.427 8.184 -2.545 1.00 87.50 88 GLY A C 1
ATOM 707 O O . GLY A 1 88 ? 3.363 8.791 -2.441 1.00 87.50 88 GLY A O 1
ATOM 708 N N . VAL A 1 89 ? 5.327 8.496 -3.482 1.00 88.75 89 VAL A N 1
ATOM 709 C CA . VAL A 1 89 ? 5.072 9.514 -4.505 1.00 88.75 89 VAL A CA 1
ATOM 710 C C . VAL A 1 89 ? 4.127 8.933 -5.551 1.00 88.75 89 VAL A C 1
ATOM 712 O O . VAL A 1 89 ? 4.411 7.894 -6.151 1.00 88.75 89 VAL A O 1
ATOM 715 N N . VAL A 1 90 ? 3.001 9.611 -5.782 1.00 90.12 90 VAL A N 1
ATOM 716 C CA . VAL A 1 90 ? 2.002 9.211 -6.781 1.00 90.12 90 VAL A CA 1
ATOM 717 C C . VAL A 1 90 ? 2.592 9.333 -8.182 1.00 90.12 90 VAL A C 1
ATOM 719 O O . VAL A 1 90 ? 2.933 10.425 -8.629 1.00 90.12 90 VAL A O 1
ATOM 722 N N . GLN A 1 91 ? 2.673 8.203 -8.876 1.00 90.00 91 GLN A N 1
ATOM 723 C CA . GLN A 1 91 ? 3.089 8.122 -10.274 1.00 90.00 91 GLN A CA 1
ATOM 724 C C . GLN A 1 91 ? 1.872 8.191 -11.199 1.00 90.00 91 GLN A C 1
ATOM 726 O O . GLN A 1 91 ? 1.895 8.865 -12.225 1.00 90.00 91 GLN A O 1
ATOM 731 N N . GLU A 1 92 ? 0.781 7.520 -10.821 1.00 90.38 92 GLU A N 1
ATOM 732 C CA . GLU A 1 92 ? -0.466 7.503 -11.585 1.00 90.38 92 GLU A CA 1
ATOM 733 C C . GLU A 1 92 ? -1.665 7.521 -10.636 1.00 90.38 92 GLU A C 1
ATOM 735 O O . GLU A 1 92 ? -1.676 6.838 -9.610 1.00 90.38 92 GLU A O 1
ATOM 740 N N . LYS A 1 93 ? -2.700 8.282 -10.999 1.00 88.25 93 LYS A N 1
ATOM 741 C CA . LYS A 1 93 ? -3.962 8.352 -10.259 1.00 88.25 93 LYS A CA 1
ATOM 742 C C . LYS A 1 93 ? -5.085 7.782 -11.110 1.00 88.25 93 LYS A C 1
ATOM 744 O O . LYS A 1 93 ? -5.347 8.269 -12.209 1.00 88.25 93 LYS A O 1
ATOM 749 N N . VAL A 1 94 ? -5.770 6.789 -10.565 1.00 86.06 94 VAL A N 1
ATOM 750 C CA . VAL A 1 94 ? -7.003 6.239 -11.116 1.00 86.06 94 VAL A CA 1
ATOM 751 C C . VAL A 1 94 ? -8.153 6.837 -10.318 1.00 86.06 94 VAL A C 1
ATOM 753 O O . VAL A 1 94 ? -8.363 6.522 -9.144 1.00 86.06 94 VAL A O 1
ATOM 756 N N . ALA A 1 95 ? -8.831 7.795 -10.947 1.00 70.31 95 ALA A N 1
ATOM 757 C CA . ALA A 1 95 ? -10.073 8.343 -10.427 1.00 70.31 95 ALA A CA 1
ATOM 758 C C . ALA A 1 95 ? -11.209 7.332 -10.648 1.00 70.31 95 ALA A C 1
ATOM 760 O O . ALA A 1 95 ? -11.208 6.619 -11.653 1.00 70.31 95 ALA A O 1
ATOM 761 N N . LEU A 1 96 ? -12.132 7.278 -9.687 1.00 62.66 96 LEU A N 1
ATOM 762 C CA . LEU A 1 96 ? -13.339 6.450 -9.728 1.00 62.66 96 LEU A CA 1
ATOM 763 C C . LEU A 1 96 ? -14.408 7.013 -10.663 1.00 62.66 96 LEU A C 1
ATOM 765 O O . LEU A 1 96 ? -14.523 8.258 -10.728 1.00 62.66 96 LEU A O 1
#

Solvent-accessible surface area (backbone atoms only — not comparable to full-atom values): 5579 Å² total; per-residue (Å²): 134,90,68,98,67,58,54,85,38,70,28,26,36,47,30,30,38,72,98,64,77,64,37,80,52,67,48,66,50,98,88,67,52,41,27,34,58,34,18,84,39,66,69,36,42,56,49,29,62,69,71,50,90,72,61,88,94,64,49,74,45,81,43,80,43,45,40,44,60,52,53,50,50,22,55,80,69,72,25,31,41,26,38,28,51,42,85,64,52,75,76,44,77,46,78,118

pLDDT: mean 89.22, std 8.33, range [48.44, 96.88]

Foldseek 3Di:
DDDVDDQQDWWKFKWKPPPDPTDTDWDADPVRAIETEIERDPVLVVLLVVLDPDDPPIDMDIDTDRNNVVVVRCVVVVHWYFYAGSVRHGPDIHDD